Protein AF-A0A527VN71-F1 (afdb_monomer_lite)

Structure (mmCIF, N/CA/C/O backbone):
data_AF-A0A527VN71-F1
#
_entry.id   AF-A0A527VN71-F1
#
loop_
_atom_site.group_PDB
_atom_site.id
_atom_site.type_symbol
_atom_site.label_atom_id
_atom_site.label_alt_id
_atom_site.label_comp_id
_atom_site.label_asym_id
_atom_site.label_entity_id
_atom_site.label_seq_id
_atom_site.pdbx_PDB_ins_code
_atom_site.Cartn_x
_atom_site.Cartn_y
_atom_site.Cartn_z
_atom_site.occupancy
_atom_site.B_iso_or_equiv
_atom_site.auth_seq_id
_atom_site.auth_comp_id
_atom_site.auth_asym_id
_atom_site.auth_atom_id
_atom_site.pdbx_PDB_model_num
ATOM 1 N N . ARG A 1 1 ? 10.791 1.034 3.033 1.00 47.72 1 ARG A N 1
ATOM 2 C CA . ARG A 1 1 ? 9.683 0.722 3.975 1.00 47.72 1 ARG A CA 1
ATOM 3 C C . ARG A 1 1 ? 8.642 1.820 3.795 1.00 47.72 1 ARG A C 1
ATOM 5 O O . ARG A 1 1 ? 8.911 2.932 4.219 1.00 47.72 1 ARG A O 1
ATOM 12 N N . THR A 1 2 ? 7.530 1.560 3.106 1.00 54.28 2 THR A N 1
ATOM 13 C CA . THR A 1 2 ? 6.559 2.620 2.775 1.00 54.28 2 THR A CA 1
ATOM 14 C C . THR A 1 2 ? 5.244 2.344 3.479 1.00 54.28 2 THR A C 1
ATOM 16 O O . THR A 1 2 ? 4.573 1.358 3.189 1.00 54.28 2 THR A O 1
ATOM 19 N N . ILE A 1 3 ? 4.889 3.216 4.418 1.00 65.12 3 ILE A N 1
ATOM 20 C CA . ILE A 1 3 ? 3.547 3.290 4.992 1.00 65.12 3 ILE A CA 1
ATOM 21 C C . ILE A 1 3 ? 2.778 4.277 4.112 1.00 65.12 3 ILE A C 1
ATOM 23 O O . ILE A 1 3 ? 3.220 5.410 3.920 1.00 65.12 3 ILE A O 1
ATOM 27 N N . ARG A 1 4 ? 1.661 3.846 3.513 1.00 67.12 4 ARG A N 1
ATOM 28 C CA . ARG A 1 4 ? 0.867 4.706 2.624 1.00 67.12 4 ARG A CA 1
ATOM 29 C C . ARG A 1 4 ? 0.061 5.714 3.449 1.00 67.12 4 ARG A C 1
ATOM 31 O O . ARG A 1 4 ? -1.079 5.454 3.808 1.00 67.12 4 ARG A O 1
ATOM 38 N N . TYR A 1 5 ? 0.670 6.857 3.753 1.00 60.06 5 TYR A N 1
ATOM 39 C CA . TYR A 1 5 ? 0.004 8.000 4.384 1.00 60.06 5 TYR A CA 1
ATOM 40 C C . TYR A 1 5 ? -0.914 8.759 3.411 1.00 60.06 5 TYR A C 1
ATOM 42 O O . TYR A 1 5 ? -0.679 8.706 2.191 1.00 60.06 5 TYR A O 1
ATOM 50 N N . PRO A 1 6 ? -1.904 9.516 3.931 1.00 59.00 6 PRO A N 1
ATOM 51 C CA . PRO A 1 6 ? -2.581 10.564 3.171 1.00 59.00 6 PRO A CA 1
ATOM 52 C C . PRO A 1 6 ? -1.548 11.437 2.439 1.00 59.00 6 PRO A C 1
ATOM 54 O O . PRO A 1 6 ? -0.567 11.863 3.040 1.00 59.00 6 PRO A O 1
ATOM 57 N N . GLY A 1 7 ? -1.724 11.640 1.129 1.00 73.19 7 GLY A N 1
ATOM 58 C CA . GLY A 1 7 ? -0.768 12.360 0.270 1.00 73.19 7 GLY A CA 1
ATOM 59 C C . GLY A 1 7 ? -0.133 11.508 -0.835 1.00 73.19 7 GLY A C 1
ATOM 60 O O . GLY A 1 7 ? 0.078 12.016 -1.934 1.00 73.19 7 GLY A O 1
ATOM 61 N N . HIS A 1 8 ? 0.042 10.193 -0.639 1.00 83.38 8 HIS A N 1
ATOM 62 C CA . HIS A 1 8 ? 0.530 9.309 -1.717 1.00 83.38 8 HIS A CA 1
ATOM 63 C C . HIS A 1 8 ? -0.373 9.343 -2.955 1.00 83.38 8 HIS A C 1
ATOM 65 O O . HIS A 1 8 ? 0.113 9.302 -4.081 1.00 83.38 8 HIS A O 1
ATOM 71 N N . ALA A 1 9 ? -1.688 9.472 -2.759 1.00 84.56 9 ALA A N 1
ATOM 72 C CA . ALA A 1 9 ? -2.633 9.620 -3.860 1.00 84.56 9 ALA A CA 1
ATOM 73 C C . ALA A 1 9 ? -2.387 10.900 -4.680 1.00 84.56 9 ALA A C 1
ATOM 75 O O . ALA A 1 9 ? -2.566 10.877 -5.893 1.00 84.56 9 ALA A O 1
ATOM 76 N N . ALA A 1 10 ? -1.960 11.999 -4.046 1.00 88.00 10 ALA A N 1
ATOM 77 C CA . ALA A 1 10 ? -1.633 13.242 -4.743 1.00 88.00 10 ALA A CA 1
ATOM 78 C C . ALA A 1 10 ? -0.349 13.091 -5.570 1.00 88.00 10 ALA A C 1
ATOM 80 O O . ALA A 1 10 ? -0.339 13.459 -6.740 1.00 88.00 10 ALA A O 1
ATOM 81 N N . ILE A 1 11 ? 0.682 12.448 -5.009 1.00 89.25 11 ILE A N 1
ATOM 82 C CA . ILE A 1 11 ? 1.925 12.127 -5.732 1.00 89.25 11 ILE A CA 1
ATOM 83 C C . ILE A 1 11 ? 1.620 11.243 -6.946 1.00 89.25 11 ILE A C 1
ATOM 85 O O . ILE A 1 11 ? 2.041 11.546 -8.059 1.00 89.25 11 ILE A O 1
ATOM 89 N N . MET A 1 12 ? 0.824 10.185 -6.762 1.00 91.31 12 MET A N 1
ATOM 90 C CA . MET A 1 12 ? 0.417 9.319 -7.869 1.00 91.31 12 MET A CA 1
ATOM 91 C C . MET A 1 12 ? -0.395 10.075 -8.924 1.00 91.31 12 MET A C 1
ATOM 93 O O . MET A 1 12 ? -0.192 9.844 -10.110 1.00 91.31 12 MET A O 1
ATOM 97 N N . LYS A 1 13 ? -1.282 10.999 -8.529 1.00 91.88 13 LYS A N 1
ATOM 98 C CA . LYS A 1 13 ? -2.018 11.846 -9.481 1.00 91.88 13 LYS A CA 1
ATOM 99 C C . LYS A 1 13 ? -1.084 12.743 -10.289 1.00 91.88 13 LYS A C 1
ATOM 101 O O . LYS A 1 13 ? -1.256 12.793 -11.501 1.00 91.88 13 LYS A O 1
ATOM 106 N N . ALA A 1 14 ? -0.100 13.378 -9.657 1.00 93.81 14 ALA A N 1
ATOM 107 C CA . ALA A 1 14 ? 0.875 14.211 -10.358 1.00 93.81 14 ALA A CA 1
ATOM 108 C C . ALA A 1 14 ? 1.687 13.388 -11.372 1.00 93.81 14 ALA A C 1
ATOM 110 O O . ALA A 1 14 ? 1.770 13.742 -12.545 1.00 93.81 14 ALA A O 1
ATOM 111 N N . LEU A 1 15 ? 2.210 12.228 -10.957 1.00 93.69 15 LEU A N 1
ATOM 112 C CA . LEU A 1 15 ? 2.953 11.330 -11.847 1.00 93.69 15 LEU A CA 1
ATOM 113 C C . LEU A 1 15 ? 2.095 10.845 -13.025 1.00 93.69 15 LEU A C 1
ATOM 115 O O . LEU A 1 15 ? 2.538 10.840 -14.172 1.00 93.69 15 LEU A O 1
ATOM 119 N N . LEU A 1 16 ? 0.860 10.423 -12.754 1.00 95.44 16 LEU A N 1
ATOM 120 C CA . LEU A 1 16 ? 0.001 9.823 -13.770 1.00 95.44 16 LEU A CA 1
ATOM 121 C C . LEU A 1 16 ? -0.606 10.855 -14.722 1.00 95.44 16 LEU A C 1
ATOM 123 O O . LEU A 1 16 ? -0.646 10.591 -15.923 1.00 95.44 16 LEU A O 1
ATOM 127 N N . ASN A 1 17 ? -1.090 11.985 -14.204 1.00 96.00 17 ASN A N 1
ATOM 128 C CA . ASN A 1 17 ? -1.848 12.970 -14.972 1.00 96.00 17 ASN A CA 1
ATOM 129 C C . ASN A 1 17 ? -0.968 14.136 -15.412 1.00 96.00 17 ASN A C 1
ATOM 131 O O . ASN A 1 17 ? -0.823 14.345 -16.612 1.00 96.00 17 ASN A O 1
ATOM 135 N N . ASP A 1 18 ? -0.342 14.840 -14.470 1.00 94.25 18 ASP A N 1
ATOM 136 C CA . ASP A 1 18 ? 0.381 16.084 -14.763 1.00 94.25 18 ASP A CA 1
ATOM 137 C C . ASP A 1 18 ? 1.651 15.806 -15.585 1.00 94.25 18 ASP A C 1
ATOM 139 O O . ASP A 1 18 ? 1.957 16.529 -16.529 1.00 94.25 18 ASP A O 1
ATOM 143 N N . LEU A 1 19 ? 2.350 14.702 -15.289 1.00 94.69 19 LEU A N 1
ATOM 144 C CA . LEU A 1 19 ? 3.492 14.216 -16.080 1.00 94.69 19 LEU A CA 1
ATOM 145 C C . LEU A 1 19 ? 3.077 13.268 -17.226 1.00 94.69 19 LEU A C 1
ATOM 147 O O . LEU A 1 19 ? 3.914 12.835 -18.027 1.00 94.69 19 LEU A O 1
ATOM 151 N N . GLY A 1 20 ? 1.792 12.909 -17.310 1.00 95.62 20 GLY A N 1
ATOM 152 C CA . GLY A 1 20 ? 1.246 12.050 -18.362 1.00 95.62 20 GLY A CA 1
ATOM 153 C C . GLY A 1 20 ? 1.784 10.613 -18.376 1.00 95.62 20 GLY A C 1
ATOM 154 O O . GLY A 1 20 ? 1.647 9.922 -19.391 1.00 95.62 20 GLY A O 1
ATOM 155 N N . LEU A 1 21 ? 2.390 10.120 -17.284 1.00 96.88 21 LEU A N 1
ATOM 156 C CA . LEU A 1 21 ? 3.001 8.780 -17.255 1.00 96.88 21 LEU A CA 1
ATOM 157 C C . LEU A 1 21 ? 1.976 7.648 -17.376 1.00 96.88 21 LEU A C 1
ATOM 159 O O . LEU A 1 21 ? 2.332 6.528 -17.736 1.00 96.88 21 LEU A O 1
ATOM 163 N N . ARG A 1 22 ? 0.682 7.932 -17.182 1.00 95.00 22 ARG A N 1
ATOM 164 C CA . ARG A 1 22 ? -0.398 6.974 -17.471 1.00 95.00 22 ARG A CA 1
ATOM 165 C C . ARG A 1 22 ? -0.375 6.444 -18.913 1.00 95.00 22 ARG A C 1
ATOM 167 O O . ARG A 1 22 ? -0.854 5.338 -19.151 1.00 95.00 22 ARG A O 1
ATOM 174 N N . HIS A 1 23 ? 0.161 7.221 -19.859 1.00 97.00 23 HIS A N 1
ATOM 175 C CA . HIS A 1 23 ? 0.271 6.855 -21.275 1.00 97.00 23 HIS A CA 1
ATOM 176 C C . HIS A 1 23 ? 1.622 6.215 -21.627 1.00 97.00 23 HIS A C 1
ATOM 178 O O . HIS A 1 23 ? 1.782 5.707 -22.730 1.00 97.00 23 HIS A O 1
ATOM 184 N N . ARG A 1 24 ? 2.580 6.216 -20.692 1.00 96.00 24 ARG A N 1
ATOM 185 C CA . ARG A 1 24 ? 3.946 5.693 -20.848 1.00 96.00 24 ARG A CA 1
ATOM 186 C C . ARG A 1 24 ? 4.240 4.687 -19.739 1.00 96.00 24 ARG A C 1
ATOM 188 O O . ARG A 1 24 ? 4.999 4.945 -18.805 1.00 96.00 24 ARG A O 1
ATOM 195 N N . ARG A 1 25 ? 3.520 3.561 -19.793 1.00 93.88 25 ARG A N 1
ATOM 196 C CA . ARG A 1 25 ? 3.513 2.541 -18.728 1.00 93.88 25 ARG A CA 1
ATOM 197 C C . ARG A 1 25 ? 4.877 1.888 -18.536 1.00 93.88 25 ARG A C 1
ATOM 199 O O . ARG A 1 25 ? 5.219 1.548 -17.413 1.00 93.88 25 ARG A O 1
ATOM 206 N N . ASP A 1 26 ? 5.613 1.708 -19.621 1.00 96.31 26 ASP A N 1
ATOM 207 C CA . ASP A 1 26 ? 6.989 1.224 -19.664 1.00 96.31 26 ASP A CA 1
ATOM 208 C C . ASP A 1 26 ? 7.932 2.128 -18.861 1.00 96.31 26 ASP A C 1
ATOM 210 O O . ASP A 1 26 ? 8.596 1.644 -17.950 1.00 96.31 26 ASP A O 1
ATOM 214 N N . VAL A 1 27 ? 7.897 3.441 -19.102 1.00 95.81 27 VAL A N 1
ATOM 215 C CA . VAL A 1 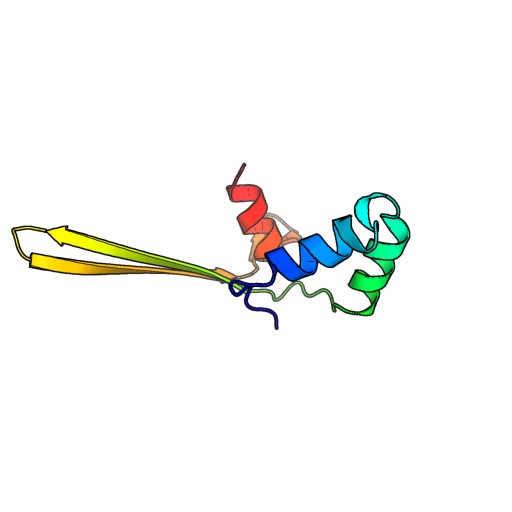27 ? 8.717 4.419 -18.369 1.00 95.81 27 VAL A CA 1
ATOM 216 C C . VAL A 1 27 ? 8.333 4.461 -16.891 1.00 95.81 27 VAL A C 1
ATOM 218 O O . VAL A 1 27 ? 9.193 4.436 -16.017 1.00 95.81 27 VAL A O 1
ATOM 221 N N . LEU A 1 28 ? 7.032 4.495 -16.585 1.00 94.56 28 LEU A N 1
ATOM 222 C CA . LEU A 1 28 ? 6.560 4.484 -15.198 1.00 94.56 28 LEU A CA 1
ATOM 223 C C . LEU A 1 28 ? 7.012 3.223 -14.450 1.00 94.56 28 LEU A C 1
ATOM 225 O O . LEU A 1 28 ? 7.396 3.295 -13.283 1.00 94.56 28 LEU A O 1
ATOM 229 N N . LYS A 1 29 ? 6.943 2.071 -15.124 1.00 92.31 29 LYS A N 1
ATOM 230 C CA . LYS A 1 29 ? 7.387 0.786 -14.593 1.00 92.31 29 LYS A CA 1
ATOM 231 C C . LYS A 1 29 ? 8.887 0.815 -14.314 1.00 92.31 29 LYS A C 1
ATOM 233 O O . LYS A 1 29 ? 9.271 0.482 -13.202 1.00 92.31 29 LYS A O 1
ATOM 238 N N . ASP A 1 30 ? 9.693 1.258 -15.272 1.00 94.69 30 ASP A N 1
ATOM 239 C CA . ASP A 1 30 ? 11.150 1.322 -15.137 1.00 94.69 30 ASP A CA 1
ATOM 240 C C . ASP A 1 30 ? 11.586 2.234 -13.978 1.00 94.69 30 ASP A C 1
ATOM 242 O O . ASP A 1 30 ? 12.395 1.842 -13.135 1.00 94.69 30 ASP A O 1
ATOM 246 N N . ILE A 1 31 ? 10.950 3.407 -13.847 1.00 92.81 31 ILE A N 1
ATOM 247 C CA . ILE A 1 31 ? 11.163 4.315 -12.710 1.00 92.81 31 ILE A CA 1
ATOM 248 C C . ILE A 1 31 ? 10.885 3.597 -11.385 1.00 92.81 31 ILE A C 1
ATOM 250 O O . ILE A 1 31 ? 11.687 3.686 -10.456 1.00 92.81 31 ILE A O 1
ATOM 254 N N . PHE A 1 32 ? 9.756 2.895 -11.265 1.00 90.44 32 PHE A N 1
ATOM 255 C CA . PHE A 1 32 ? 9.397 2.221 -10.017 1.00 90.44 32 PHE A CA 1
ATOM 256 C C . PHE A 1 32 ? 10.235 0.978 -9.735 1.00 90.44 32 PHE A C 1
ATOM 258 O O . PHE A 1 32 ? 10.605 0.785 -8.583 1.00 90.44 32 PHE A O 1
ATOM 265 N N . GLU A 1 33 ? 10.562 0.163 -10.733 1.00 88.75 33 GLU A N 1
ATOM 266 C CA . GLU A 1 33 ? 11.426 -1.009 -10.553 1.00 88.75 33 GLU A CA 1
ATOM 267 C C . GLU A 1 33 ? 12.850 -0.602 -10.159 1.00 88.75 33 GLU A C 1
ATOM 269 O O . GLU A 1 33 ? 13.467 -1.265 -9.326 1.00 88.75 33 GLU A O 1
ATOM 274 N N . SER A 1 34 ? 13.336 0.527 -10.681 1.00 89.50 34 SER A N 1
ATOM 275 C CA . SER A 1 34 ? 14.646 1.077 -10.327 1.00 89.50 34 SER A CA 1
ATOM 276 C C . SER A 1 34 ? 14.655 1.768 -8.959 1.00 89.50 34 SER A C 1
ATOM 278 O O . SER A 1 34 ? 15.631 1.668 -8.216 1.00 89.50 34 SER A O 1
ATOM 280 N N . ALA A 1 35 ? 13.582 2.481 -8.600 1.00 87.19 35 ALA A N 1
ATOM 281 C CA . ALA A 1 35 ? 13.525 3.269 -7.367 1.00 87.19 35 ALA A CA 1
ATOM 282 C C . ALA A 1 35 ? 13.002 2.492 -6.145 1.00 87.19 35 ALA A C 1
ATOM 284 O O . ALA A 1 35 ? 13.263 2.892 -5.007 1.00 87.19 35 ALA A O 1
ATOM 285 N N . LEU A 1 36 ? 12.231 1.416 -6.348 1.00 82.94 36 LEU A N 1
ATOM 286 C CA . LEU A 1 36 ? 11.562 0.670 -5.282 1.00 82.94 36 LEU A CA 1
ATOM 287 C C . LEU A 1 36 ? 12.027 -0.794 -5.276 1.00 82.94 36 LEU A C 1
ATOM 289 O O . LEU A 1 36 ? 11.602 -1.578 -6.124 1.00 82.94 36 LEU A O 1
ATOM 293 N N . PRO A 1 37 ? 12.834 -1.215 -4.287 1.00 80.00 37 PRO A N 1
ATOM 294 C CA . PRO A 1 37 ? 13.248 -2.606 -4.190 1.00 80.00 37 PRO A CA 1
ATOM 295 C C . PRO A 1 37 ? 12.042 -3.512 -3.906 1.00 80.00 37 PRO A C 1
ATOM 297 O O . PRO A 1 37 ? 11.278 -3.283 -2.961 1.00 80.00 37 PRO A O 1
ATOM 300 N N . ALA A 1 38 ? 11.894 -4.571 -4.701 1.00 78.25 38 ALA A N 1
ATOM 301 C CA . ALA A 1 38 ? 10.902 -5.610 -4.459 1.00 78.25 38 ALA A CA 1
ATOM 302 C C . ALA A 1 38 ? 11.322 -6.494 -3.273 1.00 78.25 38 ALA A C 1
ATOM 304 O O . ALA A 1 38 ? 12.484 -6.875 -3.140 1.00 78.25 38 ALA A O 1
ATOM 305 N N . THR A 1 39 ? 10.368 -6.854 -2.411 1.00 83.12 39 THR A N 1
ATOM 306 C CA . THR A 1 39 ? 10.598 -7.806 -1.317 1.00 83.12 39 THR A CA 1
ATOM 307 C C . THR A 1 39 ? 9.391 -8.710 -1.110 1.00 83.12 39 THR A C 1
ATOM 309 O O . THR A 1 39 ? 8.250 -8.251 -1.103 1.00 83.12 39 THR A O 1
ATOM 312 N N . LEU A 1 40 ? 9.655 -10.005 -0.915 1.00 84.75 40 LEU A N 1
ATOM 313 C CA . LEU A 1 40 ? 8.654 -10.988 -0.486 1.00 84.75 40 LEU A CA 1
ATOM 314 C C . LEU A 1 40 ? 8.452 -10.991 1.037 1.00 84.75 40 LEU A C 1
ATOM 316 O O . LEU A 1 40 ? 7.638 -11.754 1.542 1.00 84.75 40 LEU A O 1
ATOM 320 N N . GLN A 1 41 ? 9.198 -10.171 1.779 1.00 86.94 41 GLN A N 1
ATOM 321 C CA . GLN A 1 41 ? 9.095 -10.018 3.234 1.00 86.94 41 GLN A CA 1
ATOM 322 C C . GLN A 1 41 ? 8.377 -8.708 3.596 1.00 86.94 41 GLN A C 1
ATOM 324 O O . GLN A 1 41 ? 8.751 -8.000 4.533 1.00 86.94 41 GLN A O 1
ATOM 329 N N . ASP A 1 42 ? 7.367 -8.346 2.808 1.00 90.12 42 ASP A N 1
ATOM 330 C CA . ASP A 1 42 ? 6.479 -7.228 3.091 1.00 90.12 42 ASP A CA 1
ATOM 331 C C . ASP A 1 42 ? 5.481 -7.569 4.213 1.00 90.12 42 ASP A C 1
ATOM 333 O O . ASP A 1 42 ? 5.176 -8.726 4.508 1.00 90.12 42 ASP A O 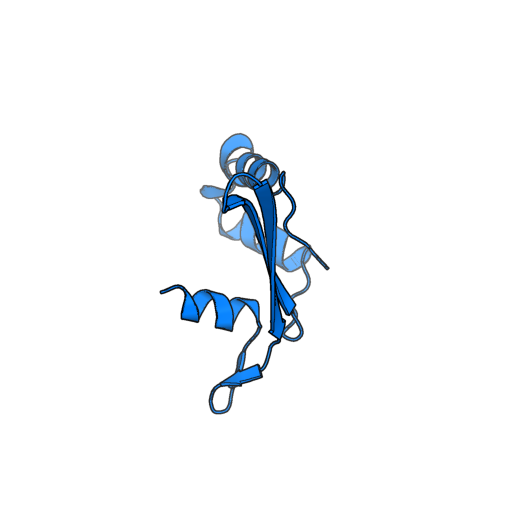1
ATOM 337 N N . VAL A 1 43 ? 4.970 -6.521 4.862 1.00 90.56 43 VAL A N 1
ATOM 338 C CA . VAL A 1 43 ? 3.914 -6.610 5.876 1.00 90.56 43 VAL A CA 1
ATOM 339 C C . VAL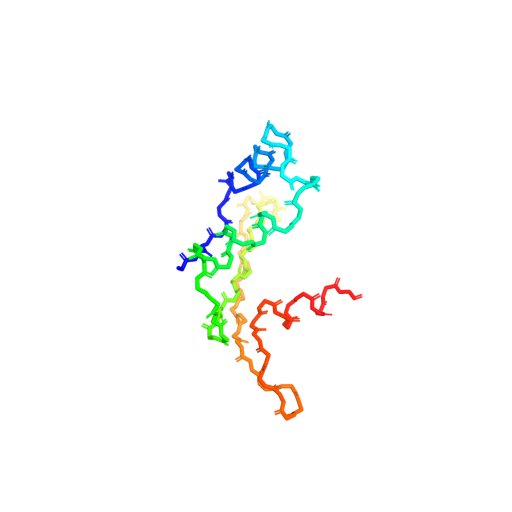 A 1 43 ? 2.860 -5.570 5.539 1.00 90.56 43 VAL A C 1
ATOM 341 O O . VAL A 1 43 ? 3.183 -4.392 5.363 1.00 90.56 43 VAL A O 1
ATOM 344 N N . VAL A 1 44 ? 1.602 -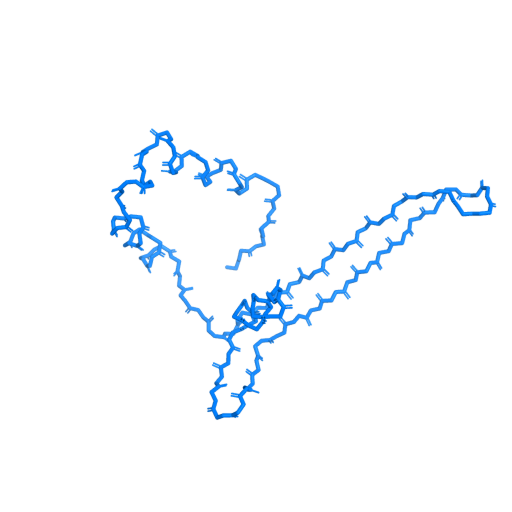5.995 5.473 1.00 90.94 44 VAL A N 1
ATOM 345 C CA . VAL A 1 44 ? 0.452 -5.102 5.318 1.00 90.94 44 VAL A CA 1
ATOM 346 C C . VAL A 1 44 ? -0.175 -4.884 6.689 1.00 90.94 44 VAL A C 1
ATOM 348 O O . VAL A 1 44 ? -0.477 -5.838 7.402 1.00 90.94 44 VAL A O 1
ATOM 351 N N . ILE A 1 45 ? -0.357 -3.621 7.071 1.00 91.38 45 ILE A N 1
ATOM 352 C CA . ILE A 1 45 ? -1.005 -3.237 8.328 1.00 91.38 45 ILE A CA 1
ATOM 353 C C . ILE A 1 45 ? -2.342 -2.588 7.982 1.00 91.38 45 ILE A C 1
ATOM 355 O O . ILE A 1 45 ? -2.370 -1.562 7.303 1.00 91.38 45 ILE A O 1
ATOM 359 N N . VAL A 1 46 ? -3.435 -3.179 8.456 1.00 89.50 46 VAL A N 1
ATOM 360 C CA . VAL A 1 46 ? -4.781 -2.607 8.373 1.00 89.50 46 VAL A CA 1
ATOM 361 C C . VAL A 1 46 ? -5.090 -1.962 9.716 1.00 89.50 46 VAL A C 1
ATOM 363 O O . VAL A 1 46 ? -5.070 -2.635 10.746 1.00 89.50 46 VAL A O 1
ATOM 366 N N . PHE A 1 47 ? -5.350 -0.659 9.704 1.00 91.50 47 PHE A N 1
ATOM 367 C CA . PHE A 1 47 ? -5.681 0.115 10.894 1.00 91.50 47 PHE A CA 1
ATOM 368 C C . PHE A 1 47 ? -6.957 0.905 10.625 1.00 91.50 47 PHE A C 1
ATOM 370 O O . PHE A 1 47 ? -6.989 1.740 9.722 1.00 91.50 47 PHE A O 1
ATOM 377 N N . VAL A 1 48 ? -8.010 0.612 11.382 1.00 92.56 48 VAL A N 1
ATOM 378 C CA . VAL A 1 48 ? -9.323 1.243 11.232 1.00 92.56 48 VAL A CA 1
ATOM 379 C C . VAL A 1 48 ? -9.707 1.847 12.569 1.00 92.56 48 VAL A C 1
ATOM 381 O O . VAL A 1 48 ? -9.753 1.146 13.575 1.00 92.56 48 VAL A O 1
ATOM 384 N N . THR A 1 49 ? -9.996 3.142 12.574 1.00 93.62 49 THR A N 1
ATOM 385 C CA . THR A 1 49 ? -10.500 3.851 13.749 1.00 93.62 49 THR A CA 1
ATOM 386 C C . THR A 1 49 ? -11.902 4.343 13.450 1.00 93.62 49 THR A C 1
ATOM 388 O O . THR A 1 49 ? -12.124 5.004 12.437 1.00 93.62 49 THR A O 1
ATOM 391 N N . VAL A 1 50 ? -12.840 4.025 14.336 1.00 94.69 50 VAL A N 1
ATOM 392 C CA . VAL A 1 50 ? -14.231 4.469 14.247 1.00 94.69 50 VAL A CA 1
ATOM 393 C C . VAL A 1 50 ? -14.566 5.219 15.524 1.00 94.69 50 VAL A C 1
ATOM 395 O O . VAL A 1 50 ? -14.315 4.722 16.620 1.00 94.69 50 VAL A O 1
ATOM 398 N N . SER A 1 51 ? -15.132 6.414 15.391 1.00 95.81 51 SER A N 1
ATOM 399 C CA . SER A 1 51 ? -15.640 7.203 16.511 1.00 95.81 51 SER A CA 1
ATOM 400 C C . SER A 1 51 ? -17.142 7.428 16.360 1.00 95.81 51 SER A C 1
ATOM 402 O O . SER A 1 51 ? -17.661 7.589 15.256 1.00 95.81 51 SER A O 1
ATOM 404 N N . GLY A 1 52 ? -17.868 7.400 17.476 1.00 96.25 52 GLY A N 1
ATOM 405 C CA . GLY A 1 52 ? -19.323 7.522 17.473 1.00 96.25 52 GLY A CA 1
ATOM 406 C C . GLY A 1 52 ? -19.923 7.528 18.872 1.00 96.25 52 GLY A C 1
ATOM 407 O O . GLY A 1 52 ? -19.223 7.370 19.870 1.00 96.25 52 GLY A O 1
ATOM 408 N N . ARG A 1 53 ? -21.239 7.735 18.970 1.00 95.94 53 ARG A N 1
ATOM 409 C CA . ARG A 1 53 ? -21.950 7.662 20.253 1.00 95.94 53 ARG A CA 1
ATOM 410 C C . ARG A 1 53 ? -22.462 6.247 20.508 1.00 95.94 53 ARG A C 1
ATOM 412 O O . ARG A 1 53 ? -23.205 5.709 19.696 1.00 95.94 53 ARG A O 1
ATOM 419 N N . ARG A 1 54 ? -22.134 5.681 21.668 1.00 93.06 54 ARG A N 1
ATOM 420 C CA . ARG A 1 54 ? -22.661 4.400 22.160 1.00 93.06 54 ARG A CA 1
ATOM 421 C C . ARG A 1 54 ? -23.192 4.620 23.570 1.00 93.06 54 ARG A C 1
ATOM 423 O O . ARG A 1 54 ? -22.467 5.112 24.431 1.00 93.06 54 ARG A O 1
ATOM 430 N N . ASN A 1 55 ? -24.469 4.316 23.796 1.00 94.19 55 ASN A N 1
ATOM 431 C CA . ASN A 1 55 ? -25.145 4.532 25.085 1.00 94.19 55 ASN A CA 1
ATOM 432 C C . ASN A 1 55 ? -24.963 5.965 25.635 1.00 94.19 55 ASN A C 1
ATOM 434 O O . ASN A 1 55 ? -24.631 6.163 26.800 1.00 94.19 55 ASN A O 1
ATOM 438 N N . GLY A 1 56 ? -25.101 6.975 24.768 1.00 94.38 56 GLY A N 1
ATOM 439 C CA . GLY A 1 56 ? -24.971 8.392 25.136 1.00 94.38 56 GLY A CA 1
ATOM 440 C C . GLY A 1 56 ? -23.538 8.902 25.341 1.00 94.38 56 GLY A C 1
ATOM 441 O O . GLY A 1 56 ? -23.349 10.105 25.502 1.00 94.38 56 GLY A O 1
ATOM 442 N N . ARG A 1 57 ? -22.516 8.038 25.281 1.00 95.12 57 ARG A N 1
ATOM 443 C CA . ARG A 1 57 ? -21.101 8.425 25.408 1.00 95.12 57 ARG A CA 1
ATOM 444 C C . ARG A 1 57 ? -20.422 8.453 24.049 1.00 95.12 57 ARG A C 1
ATOM 446 O O . ARG A 1 57 ? -20.631 7.553 23.241 1.00 95.12 57 ARG A O 1
ATOM 453 N N . LEU A 1 58 ? -19.605 9.477 23.802 1.00 94.88 58 LEU A N 1
ATOM 454 C CA . LEU A 1 58 ? -18.709 9.500 22.648 1.00 94.88 58 LEU A CA 1
ATOM 455 C C . LEU A 1 58 ? -17.578 8.498 22.905 1.00 94.88 58 LEU A C 1
ATOM 457 O O . LEU A 1 58 ? -16.820 8.664 23.857 1.00 94.88 58 LEU A O 1
ATOM 461 N N . LEU A 1 59 ? -17.505 7.453 22.089 1.00 96.12 59 LEU A N 1
ATOM 462 C CA . LEU A 1 59 ? -16.501 6.400 22.161 1.00 96.12 59 LEU A CA 1
ATOM 463 C C . LEU A 1 59 ? -15.734 6.317 20.843 1.00 96.12 59 LEU A C 1
ATOM 465 O O . LEU A 1 59 ? -16.230 6.707 19.784 1.00 96.12 59 LEU A O 1
ATOM 469 N N . GLN A 1 60 ? -14.524 5.778 20.927 1.00 96.44 60 GLN A N 1
ATOM 470 C CA . GLN A 1 60 ? -13.693 5.447 19.784 1.00 96.44 60 GLN A CA 1
ATOM 471 C C . GLN A 1 60 ? -13.210 4.009 19.937 1.00 96.44 60 GLN A C 1
ATOM 473 O O . GLN A 1 60 ? -12.718 3.630 20.999 1.00 96.44 60 GLN A O 1
ATOM 478 N N . GLU A 1 61 ? -13.333 3.229 18.873 1.00 95.44 61 GLU A N 1
ATOM 479 C CA . GLU A 1 61 ? -12.815 1.871 18.791 1.00 95.44 61 GLU A CA 1
ATOM 480 C C . GLU A 1 61 ? -11.798 1.785 17.652 1.00 95.44 61 GLU A C 1
ATOM 482 O O . GLU A 1 61 ? -11.908 2.468 16.627 1.00 95.44 61 GLU A O 1
ATOM 487 N N . THR A 1 62 ? -10.782 0.950 17.852 1.00 95.75 62 THR A N 1
ATOM 488 C CA . THR A 1 62 ? -9.688 0.767 16.902 1.00 95.75 62 THR A CA 1
ATOM 489 C C . THR A 1 62 ? -9.520 -0.713 16.603 1.00 95.75 62 THR A C 1
ATOM 491 O O . THR A 1 62 ? -9.317 -1.519 17.508 1.00 95.75 62 THR A O 1
ATOM 494 N N . TYR A 1 63 ? -9.536 -1.051 15.319 1.00 93.75 63 TYR A N 1
ATOM 495 C CA . TYR A 1 63 ? -9.158 -2.354 14.797 1.00 93.75 63 TYR A CA 1
ATOM 496 C C . TYR A 1 63 ? -7.754 -2.281 14.195 1.00 93.75 63 TYR A C 1
ATOM 498 O O . TYR A 1 63 ? -7.461 -1.392 13.392 1.00 93.75 63 TYR A O 1
ATOM 506 N N . ALA A 1 64 ? -6.892 -3.230 14.561 1.00 94.06 64 ALA A N 1
ATOM 507 C CA . ALA A 1 64 ? -5.545 -3.349 14.021 1.00 94.06 64 ALA A CA 1
ATOM 508 C C . ALA A 1 64 ? -5.256 -4.797 13.613 1.00 94.06 64 ALA A C 1
ATOM 510 O O . ALA A 1 64 ? -5.408 -5.716 14.415 1.00 94.06 64 ALA A O 1
ATOM 511 N N . ASN A 1 65 ? -4.793 -4.992 12.379 1.00 93.75 65 ASN A N 1
ATOM 512 C CA . ASN A 1 65 ? -4.408 -6.296 11.848 1.00 93.75 65 ASN A CA 1
ATOM 513 C C . ASN A 1 65 ? -3.079 -6.190 11.090 1.00 93.75 65 ASN A C 1
ATOM 515 O O . ASN A 1 65 ? -2.859 -5.243 10.332 1.00 93.75 65 ASN A O 1
ATOM 519 N N . LYS A 1 66 ? -2.184 -7.154 11.316 1.00 94.69 66 LYS A N 1
ATOM 520 C CA . LYS A 1 66 ? -0.901 -7.279 10.623 1.00 94.69 66 LYS A CA 1
ATOM 521 C C . LYS A 1 66 ? -0.907 -8.562 9.812 1.00 94.69 66 LYS A C 1
ATOM 523 O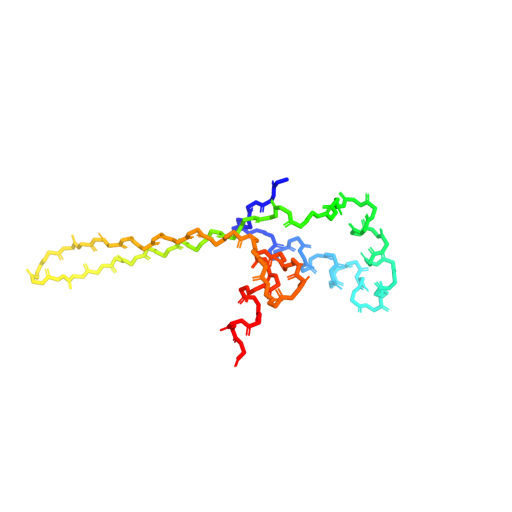 O . LYS A 1 66 ? -1.024 -9.649 10.369 1.00 94.69 66 LYS A O 1
ATOM 528 N N . ILE A 1 67 ? -0.713 -8.421 8.512 1.00 94.44 67 ILE A N 1
ATOM 529 C CA . ILE A 1 67 ? -0.706 -9.524 7.564 1.00 94.44 67 ILE A CA 1
ATOM 530 C C . ILE A 1 67 ? 0.715 -9.645 7.031 1.00 94.44 67 ILE A C 1
ATOM 532 O O . ILE A 1 67 ? 1.258 -8.697 6.461 1.00 94.44 67 ILE A O 1
ATOM 536 N N . TYR A 1 68 ? 1.322 -10.803 7.270 1.00 95.25 68 TYR A N 1
ATOM 537 C CA . TYR A 1 68 ? 2.670 -11.139 6.824 1.00 95.25 68 TYR A CA 1
ATOM 538 C C . TYR A 1 68 ? 2.611 -11.942 5.527 1.00 95.25 68 TYR A C 1
ATOM 540 O O . TYR A 1 68 ? 1.601 -12.588 5.219 1.00 95.25 68 TYR A O 1
ATOM 548 N N . SER A 1 69 ? 3.717 -11.936 4.788 1.00 94.12 69 SER A N 1
ATOM 549 C CA . SER A 1 69 ? 3.913 -12.909 3.725 1.00 94.12 69 SER A CA 1
ATOM 550 C C . SER A 1 69 ? 3.888 -14.329 4.288 1.00 94.12 69 SER A C 1
ATOM 552 O O . SER A 1 69 ? 4.373 -14.599 5.389 1.00 94.12 69 SER A O 1
ATOM 554 N N . HIS A 1 70 ? 3.276 -15.247 3.544 1.00 94.62 70 HIS A N 1
ATOM 555 C CA . HIS A 1 70 ? 3.227 -16.655 3.921 1.00 94.62 70 HIS A CA 1
ATOM 556 C C . HIS A 1 70 ? 3.114 -17.553 2.689 1.00 94.62 70 HIS A C 1
ATOM 558 O O . HIS A 1 70 ? 2.929 -17.104 1.554 1.00 94.62 70 HIS A O 1
ATOM 564 N N . ARG A 1 71 ? 3.297 -18.853 2.912 1.00 95.06 71 ARG A N 1
ATOM 565 C CA . ARG A 1 71 ? 3.246 -19.860 1.858 1.00 95.06 71 ARG A CA 1
ATOM 566 C C . ARG A 1 71 ? 1.793 -20.209 1.528 1.00 95.06 71 ARG A C 1
ATOM 568 O O . ARG A 1 71 ? 1.046 -20.618 2.408 1.00 95.06 71 ARG A O 1
ATOM 575 N N . VAL A 1 72 ? 1.431 -20.096 0.251 1.00 92.38 72 VAL A N 1
ATOM 576 C CA . VAL A 1 72 ? 0.149 -20.546 -0.307 1.00 92.38 72 VAL A CA 1
ATOM 577 C C . VAL A 1 72 ? 0.449 -21.705 -1.259 1.00 92.38 72 VAL A C 1
ATOM 579 O O . VAL A 1 72 ? 1.067 -21.514 -2.310 1.00 92.38 72 VAL A O 1
ATOM 582 N N . GLY A 1 73 ? 0.086 -22.927 -0.860 1.00 91.94 73 GLY A N 1
ATOM 583 C CA . GLY A 1 73 ? 0.542 -24.148 -1.533 1.00 91.94 73 GLY A CA 1
ATOM 584 C C . GLY A 1 73 ? 2.065 -24.291 -1.445 1.00 91.94 73 GLY A C 1
ATOM 585 O O . GLY A 1 73 ? 2.621 -24.301 -0.352 1.00 91.94 73 GLY A O 1
ATOM 586 N N . ASN A 1 74 ? 2.749 -24.342 -2.591 1.00 94.56 74 ASN A N 1
ATOM 587 C CA . ASN A 1 74 ? 4.217 -24.437 -2.653 1.00 94.56 74 ASN A CA 1
ATOM 588 C C . ASN A 1 74 ? 4.914 -23.091 -2.924 1.00 94.56 74 ASN A C 1
ATOM 590 O O . ASN A 1 74 ? 6.136 -23.048 -3.042 1.00 94.56 74 ASN A O 1
ATOM 594 N N . ILE A 1 75 ? 4.165 -21.987 -3.018 1.00 94.56 75 ILE A N 1
ATOM 595 C CA . ILE A 1 75 ? 4.696 -20.677 -3.418 1.00 94.56 75 ILE A CA 1
ATOM 596 C C . ILE A 1 75 ? 4.606 -19.706 -2.240 1.00 94.56 75 ILE A C 1
ATOM 598 O O . ILE A 1 75 ? 3.558 -19.573 -1.609 1.00 94.56 75 ILE A O 1
ATOM 602 N N . VAL A 1 76 ? 5.697 -18.997 -1.945 1.00 94.56 76 VAL A N 1
ATOM 603 C CA . VAL A 1 76 ? 5.666 -17.874 -0.997 1.00 94.56 76 VAL A CA 1
ATOM 604 C C . VAL A 1 76 ? 4.984 -16.688 -1.670 1.00 94.56 76 VAL A C 1
ATOM 606 O O . VAL A 1 76 ? 5.400 -16.262 -2.747 1.00 94.56 76 VAL A O 1
ATOM 609 N N . ARG A 1 77 ? 3.934 -16.161 -1.040 1.00 94.75 77 ARG A N 1
ATOM 610 C CA . ARG A 1 77 ? 3.223 -14.969 -1.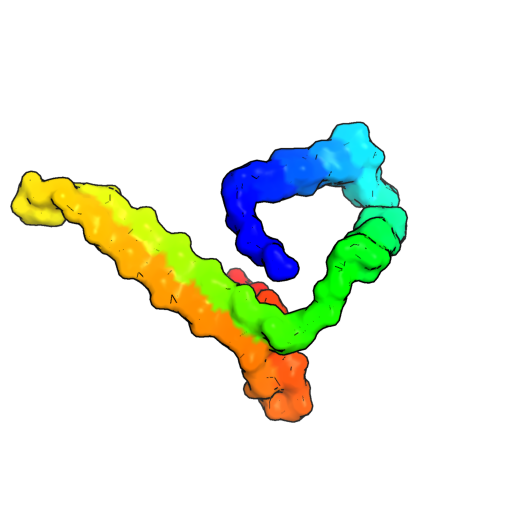502 1.00 94.75 77 ARG A CA 1
ATOM 611 C C . ARG A 1 77 ? 3.484 -13.816 -0.545 1.00 94.75 77 ARG A C 1
ATOM 613 O O . ARG A 1 77 ? 3.488 -14.000 0.671 1.00 94.75 77 ARG A O 1
ATOM 620 N N . SER A 1 78 ? 3.705 -12.637 -1.114 1.00 94.62 78 SER A N 1
ATOM 621 C CA . SER A 1 78 ? 3.876 -11.395 -0.363 1.00 94.62 78 SER A CA 1
ATOM 622 C C . SER A 1 78 ? 2.565 -11.017 0.343 1.00 94.62 78 SER A C 1
ATOM 624 O O . SER A 1 78 ? 1.476 -11.364 -0.125 1.00 94.62 78 SER A O 1
ATOM 626 N N . ALA A 1 79 ? 2.642 -10.285 1.453 1.00 93.25 79 ALA A N 1
ATOM 627 C CA . ALA A 1 79 ? 1.474 -9.776 2.163 1.00 93.25 79 ALA A CA 1
ATOM 628 C C . ALA A 1 79 ? 0.571 -8.928 1.249 1.00 93.25 79 ALA A C 1
ATOM 630 O O . ALA A 1 79 ? -0.652 -9.059 1.300 1.00 93.25 79 ALA A O 1
ATOM 631 N N . ILE A 1 80 ? 1.148 -8.098 0.368 1.00 91.12 80 ILE A N 1
ATOM 632 C CA . ILE A 1 80 ? 0.392 -7.331 -0.636 1.00 91.12 80 ILE A CA 1
ATOM 633 C C . ILE A 1 80 ? -0.357 -8.262 -1.594 1.00 91.12 80 ILE A C 1
ATOM 635 O O . ILE A 1 80 ? -1.529 -8.027 -1.875 1.00 91.12 80 ILE A O 1
ATOM 639 N N . GLN A 1 81 ? 0.288 -9.320 -2.088 1.00 92.56 81 GLN A N 1
ATOM 640 C CA . GLN A 1 81 ? -0.352 -10.274 -3.001 1.00 92.56 81 GLN A CA 1
ATOM 641 C C . GLN A 1 81 ? -1.528 -10.988 -2.331 1.00 92.56 81 GLN A C 1
ATOM 643 O O . GLN A 1 81 ? -2.611 -11.044 -2.905 1.00 92.56 81 GLN A O 1
ATOM 648 N N . ILE A 1 82 ? -1.319 -11.490 -1.110 1.00 93.62 82 ILE A N 1
ATOM 649 C CA . ILE A 1 82 ? -2.345 -12.176 -0.315 1.00 93.62 82 ILE A CA 1
ATOM 650 C C . ILE A 1 82 ? -3.541 -11.252 -0.083 1.00 93.62 82 ILE A C 1
ATOM 652 O O . ILE A 1 82 ? -4.667 -11.603 -0.411 1.00 93.62 82 ILE A O 1
ATOM 656 N N . THR A 1 83 ? -3.294 -10.049 0.437 1.00 92.88 83 THR A N 1
ATOM 657 C CA . THR A 1 83 ? -4.364 -9.094 0.771 1.00 92.88 83 THR A CA 1
ATOM 658 C C . THR A 1 83 ? -5.119 -8.588 -0.448 1.00 92.88 83 THR A C 1
ATOM 660 O O . THR A 1 83 ? -6.324 -8.381 -0.367 1.00 92.88 83 THR A O 1
ATOM 663 N N . THR A 1 84 ? -4.433 -8.426 -1.582 1.00 91.50 84 THR A N 1
ATOM 664 C CA . THR A 1 84 ? -5.068 -8.043 -2.850 1.00 91.50 84 THR A CA 1
ATOM 665 C C . THR A 1 84 ? -5.959 -9.169 -3.371 1.00 91.50 84 THR A C 1
ATOM 667 O O . THR A 1 84 ? -7.077 -8.907 -3.800 1.00 91.50 84 THR A O 1
ATOM 670 N N . ALA A 1 85 ? -5.496 -10.421 -3.292 1.00 92.06 85 ALA A N 1
ATOM 671 C CA . ALA A 1 85 ? -6.272 -11.587 -3.705 1.00 92.06 85 ALA A CA 1
ATOM 672 C C . ALA A 1 85 ? -7.504 -11.830 -2.816 1.00 92.06 85 ALA A C 1
ATOM 674 O O . ALA A 1 85 ? -8.515 -12.290 -3.322 1.00 92.06 85 ALA A O 1
ATOM 675 N N . SER A 1 86 ? -7.442 -11.508 -1.519 1.00 89.31 86 SER A N 1
ATOM 676 C CA . SER A 1 86 ? -8.592 -11.609 -0.602 1.00 89.31 86 SER A CA 1
ATOM 677 C C . SER A 1 86 ? -9.624 -10.482 -0.746 1.00 89.31 86 SER A C 1
ATOM 679 O O . SER A 1 86 ? -10.654 -10.529 -0.080 1.00 89.31 86 SER A O 1
ATOM 681 N N . GLY A 1 87 ? -9.328 -9.440 -1.532 1.00 82.06 87 GLY A N 1
ATOM 682 C CA . GLY A 1 87 ? -10.218 -8.294 -1.748 1.00 82.06 87 GLY A CA 1
ATOM 683 C C . GLY A 1 87 ? -11.102 -8.392 -2.996 1.00 82.06 87 GLY A C 1
ATOM 684 O O . GLY A 1 87 ? -11.879 -7.471 -3.238 1.00 82.06 87 GLY A O 1
ATOM 685 N N . ILE A 1 88 ? -10.947 -9.461 -3.785 1.00 61.97 88 ILE A N 1
ATOM 686 C CA . ILE A 1 88 ? -11.778 -9.831 -4.942 1.00 61.97 88 ILE A CA 1
ATOM 687 C C . ILE A 1 88 ? -12.641 -11.018 -4.524 1.00 61.97 88 ILE A C 1
ATOM 689 O O . ILE A 1 88 ? -13.845 -10.999 -4.856 1.00 61.97 88 ILE A O 1
#

Radius of gyration: 18.07 Å; chains: 1; bounding box: 40×40×47 Å

Secondary structure (DSSP, 8-state):
-----TTHHHHHHIIIIIS-GGG-HHHHHHHHHHHS---S--EEEEEEEEEEEETTEEEEEEEEEEEE-EEETTEEE-HHHHHHHTT-

Sequence (88 aa):
RTIRYPGHAAIMKALLNDLGLRHRRDVLKDIFESALPATLQDVVIVFVTVSGRRNGRLLQETYANKIYSHRVGNIVRSAIQITTASGI

pLDDT: mean 89.45, std 10.02, range [47.72, 97.0]

Foldseek 3Di:
DDDDDPPVVVVVCCVCPVVVCVVVVVVVVVVCPVVPPDDLFDKDKDKDKDWDDDPNDTDIDIDIDIFTFDDDPNDTHHSVRVVVVVVD